Protein AF-A0A1S3DJE4-F1 (afdb_monomer)

Foldseek 3Di:
DKDWDADPNHTPDIDDDPDDPPDDDDDPPDDDAQDDADQPAPCVVVVNPDGFGDWDDDQWDDDDPDPIDRQCVVDDAPPSDDDDPDPDDRPIPHSDHHD

Solvent-accessible surface area (backbone atoms only — not comparable to full-atom values): 6880 Å² total; per-residue (Å²): 81,77,51,75,42,70,55,97,92,37,82,77,46,75,46,81,43,96,54,76,90,76,75,75,84,90,70,89,85,76,83,73,79,52,50,56,66,80,55,47,50,44,24,71,77,49,75,58,78,39,79,62,51,49,69,66,84,85,66,69,51,68,58,89,93,47,76,66,47,62,72,65,82,87,50,95,72,76,84,85,64,88,78,76,93,54,89,93,60,87,80,64,44,63,65,63,67,46,128

pLDDT: mean 76.41, std 18.54, range [30.78, 97.5]

Secondary structure (DSSP, 8-state):
-EEEEEETTEEEEEEE--S-TT------S---SSS-STT--HHHHTTTS--S---S----B--TTSPPB--GGGSS-S--------TT-------PPP-

InterPro domains:
  IPR001791 Laminin G domain [PF00054] (3-68)
  IPR001791 Laminin G domain [PS50025] (1-83)
  IPR013320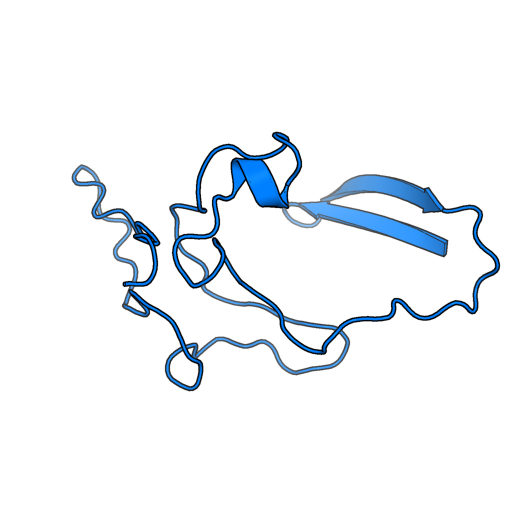 Concanavalin A-like lectin/glucanase domain superfamily [SSF49899] (2-85)

Sequence (99 aa):
MNITVVLDKHLVYTYQHDVESNTALTTNGKFYLGGFPDKVSVANRTRGIFKSSFSGCLSEIAWNDSPALTDFKKHKGENVKSCALSHFDVLTLALSPMK

Radius of gyration: 16.44 Å; Cα contacts (8 Å, |Δi|>4): 93; chains: 1; bounding box: 31×34×40 Å

Organism: Diaphorina citri (NCBI:txid121845)

Mean predicted aligned error: 9.8 Å

Structure (mmCIF, N/CA/C/O backbone):
data_AF-A0A1S3DJE4-F1
#
_entry.id   AF-A0A1S3DJE4-F1
#
loop_
_atom_site.group_PDB
_atom_site.id
_atom_site.type_symbol
_atom_site.label_atom_id
_atom_site.label_alt_id
_atom_site.label_comp_id
_atom_site.label_asym_id
_atom_site.label_entity_id
_atom_site.label_seq_id
_atom_site.pdbx_PDB_ins_code
_atom_site.Cartn_x
_atom_site.Cartn_y
_atom_site.Cartn_z
_atom_site.occupancy
_atom_site.B_iso_or_equiv
_atom_site.auth_seq_id
_atom_site.auth_comp_id
_atom_site.auth_asym_id
_atom_site.auth_atom_id
_atom_site.pdbx_PDB_model_num
ATOM 1 N N . MET A 1 1 ? 10.705 3.556 -20.208 1.00 75.44 1 MET A N 1
ATOM 2 C CA . MET A 1 1 ? 10.904 2.992 -18.843 1.00 75.44 1 MET A CA 1
ATOM 3 C C . MET A 1 1 ? 10.030 1.754 -18.690 1.00 75.44 1 MET A C 1
ATOM 5 O O . MET A 1 1 ? 8.912 1.780 -19.189 1.00 75.44 1 MET A O 1
ATOM 9 N N . ASN A 1 2 ? 10.498 0.702 -18.009 1.00 86.25 2 ASN A N 1
ATOM 10 C CA . ASN A 1 2 ? 9.673 -0.484 -17.745 1.00 86.25 2 ASN A CA 1
ATOM 11 C C . ASN A 1 2 ? 9.094 -0.429 -16.329 1.00 86.25 2 ASN A C 1
ATOM 13 O O . ASN A 1 2 ? 9.833 -0.193 -15.376 1.00 86.25 2 ASN A O 1
ATOM 17 N N . ILE A 1 3 ? 7.790 -0.671 -16.199 1.00 89.00 3 ILE A N 1
ATOM 18 C CA . ILE A 1 3 ? 7.107 -0.862 -14.915 1.00 89.00 3 ILE A CA 1
ATOM 19 C C . ILE A 1 3 ? 6.826 -2.355 -14.779 1.00 89.00 3 ILE A C 1
ATOM 21 O O . ILE A 1 3 ? 6.124 -2.929 -15.611 1.00 89.00 3 ILE A O 1
ATOM 25 N N . THR A 1 4 ? 7.378 -2.990 -13.749 1.00 94.19 4 THR A N 1
ATOM 26 C CA . THR A 1 4 ? 7.199 -4.421 -13.487 1.00 94.19 4 THR A CA 1
ATOM 27 C C . THR A 1 4 ? 6.353 -4.637 -12.240 1.00 94.19 4 THR A C 1
ATOM 29 O O . THR A 1 4 ? 6.461 -3.904 -11.257 1.00 94.19 4 THR A O 1
ATOM 32 N N . VAL A 1 5 ? 5.499 -5.656 -12.280 1.00 95.38 5 VAL A N 1
ATOM 33 C CA . VAL A 1 5 ? 4.722 -6.119 -11.129 1.00 95.38 5 VAL A CA 1
ATOM 34 C C . VAL A 1 5 ? 5.208 -7.517 -10.778 1.00 95.38 5 VAL A C 1
ATOM 36 O O . VAL A 1 5 ? 5.235 -8.410 -11.630 1.00 95.38 5 VAL A O 1
ATOM 39 N N . VAL A 1 6 ? 5.602 -7.690 -9.519 1.00 95.88 6 VAL A N 1
ATOM 40 C CA . VAL A 1 6 ? 6.089 -8.953 -8.965 1.00 95.88 6 VAL A CA 1
ATOM 41 C C . VAL A 1 6 ? 5.171 -9.360 -7.822 1.00 95.88 6 VAL A C 1
ATOM 43 O O . VAL A 1 6 ? 4.951 -8.577 -6.900 1.00 95.88 6 VAL A O 1
ATOM 46 N N . LEU A 1 7 ? 4.650 -10.583 -7.882 1.00 96.50 7 LEU A N 1
ATOM 47 C CA . LEU A 1 7 ? 3.829 -11.189 -6.837 1.00 96.50 7 LEU A CA 1
ATOM 48 C C . LEU A 1 7 ? 4.500 -12.486 -6.397 1.00 96.50 7 LEU A C 1
ATOM 50 O O . LEU A 1 7 ? 4.885 -13.290 -7.241 1.00 96.50 7 LEU A O 1
ATOM 54 N N . ASP A 1 8 ? 4.689 -12.677 -5.092 1.00 95.81 8 ASP A N 1
ATOM 55 C CA . ASP A 1 8 ? 5.300 -13.888 -4.527 1.00 95.81 8 ASP A CA 1
ATOM 56 C C . ASP A 1 8 ? 6.621 -14.287 -5.202 1.00 95.81 8 ASP A C 1
ATOM 58 O O . ASP A 1 8 ? 6.877 -15.459 -5.466 1.00 95.81 8 ASP A O 1
ATOM 62 N N . LYS A 1 9 ? 7.468 -13.292 -5.497 1.00 96.44 9 LYS A N 1
ATOM 63 C CA . LYS A 1 9 ? 8.762 -13.441 -6.197 1.00 96.44 9 LYS A CA 1
ATOM 64 C C . LYS A 1 9 ? 8.660 -13.869 -7.670 1.00 96.44 9 LYS A C 1
ATOM 66 O O . LYS A 1 9 ? 9.682 -14.171 -8.279 1.00 96.44 9 LYS A O 1
ATOM 71 N N . HIS A 1 10 ? 7.470 -13.832 -8.261 1.00 97.50 10 HIS A N 1
ATOM 72 C CA . HIS A 1 10 ? 7.238 -14.116 -9.674 1.00 97.50 10 HIS A CA 1
ATOM 73 C C . HIS A 1 10 ? 6.860 -12.841 -10.429 1.00 97.50 10 HIS A C 1
ATOM 75 O O . HIS A 1 10 ? 6.010 -12.069 -9.986 1.00 97.50 10 HIS A O 1
ATOM 81 N N . LEU A 1 11 ? 7.482 -12.617 -11.589 1.00 96.44 11 LEU A N 1
ATOM 82 C CA . LEU A 1 11 ? 7.098 -11.530 -12.485 1.00 96.44 11 LEU A CA 1
ATOM 83 C C . LEU A 1 11 ? 5.744 -11.869 -13.115 1.00 96.44 11 LEU A C 1
ATOM 85 O O . LEU A 1 11 ? 5.637 -12.836 -13.865 1.00 96.44 11 LEU A O 1
ATOM 89 N N . VAL A 1 12 ? 4.720 -11.075 -12.800 1.00 97.44 12 VAL A N 1
ATOM 90 C CA . VAL A 1 12 ? 3.349 -11.291 -13.295 1.00 97.44 12 VAL A CA 1
ATOM 91 C C . VAL A 1 12 ? 2.995 -10.365 -14.449 1.00 97.44 12 VAL A C 1
ATOM 93 O O . VAL A 1 12 ? 2.152 -10.704 -15.276 1.00 97.44 12 VAL A O 1
ATOM 96 N N . TYR A 1 13 ? 3.630 -9.195 -14.522 1.00 96.19 13 TYR A N 1
ATOM 97 C CA . TYR A 1 13 ? 3.344 -8.217 -15.562 1.00 96.19 13 TYR A CA 1
ATOM 98 C C . TYR A 1 13 ? 4.525 -7.276 -15.789 1.00 96.19 13 TYR A C 1
ATOM 100 O O . TYR A 1 13 ? 5.189 -6.858 -14.838 1.00 96.19 13 TYR A O 1
ATOM 108 N N . THR A 1 14 ? 4.738 -6.902 -17.048 1.00 95.06 14 THR A N 1
ATOM 109 C CA . THR A 1 14 ? 5.679 -5.854 -17.447 1.00 95.06 14 THR A CA 1
ATOM 110 C C . THR A 1 14 ? 4.974 -4.920 -18.409 1.00 95.06 14 THR A C 1
ATOM 112 O O . THR A 1 14 ? 4.474 -5.350 -19.445 1.00 95.06 14 THR A O 1
ATOM 115 N N . TYR A 1 15 ? 4.973 -3.635 -18.081 1.00 90.19 15 TYR A N 1
ATOM 116 C CA . TYR A 1 15 ? 4.508 -2.575 -18.956 1.00 90.19 15 TYR A CA 1
ATOM 117 C C . TYR A 1 15 ? 5.690 -1.769 -19.471 1.00 90.19 15 TYR A C 1
ATOM 119 O O . TYR A 1 15 ? 6.522 -1.299 -18.690 1.00 90.19 15 TYR A O 1
ATOM 127 N N . GLN A 1 16 ? 5.743 -1.588 -20.785 1.00 87.12 16 GLN A N 1
ATOM 128 C CA . GLN A 1 16 ? 6.702 -0.705 -21.429 1.00 87.12 16 GLN A CA 1
ATOM 129 C C . GLN A 1 16 ? 6.057 0.664 -21.609 1.00 87.12 16 GLN A C 1
ATOM 131 O O . GLN A 1 16 ? 5.027 0.801 -22.265 1.00 87.12 16 GLN A O 1
ATOM 136 N N . HIS A 1 17 ? 6.641 1.675 -20.973 1.00 77.50 17 HIS A N 1
ATOM 137 C CA . HIS A 1 17 ? 6.206 3.051 -21.125 1.00 77.50 17 HIS A CA 1
ATOM 138 C C . HIS A 1 17 ? 7.166 3.800 -22.053 1.00 77.50 17 HIS A C 1
ATOM 140 O O . HIS A 1 17 ? 8.312 4.062 -21.668 1.00 77.50 17 HIS A O 1
ATOM 146 N N . ASP A 1 18 ? 6.669 4.161 -23.240 1.00 72.88 18 ASP A N 1
ATOM 147 C CA . ASP A 1 18 ? 7.384 4.872 -24.316 1.00 72.88 18 ASP A CA 1
ATOM 148 C C . ASP A 1 18 ? 7.492 6.391 -24.081 1.00 72.88 18 ASP A C 1
ATOM 150 O O . ASP A 1 18 ? 7.353 7.197 -24.997 1.00 72.88 18 ASP A O 1
ATOM 154 N N . VAL A 1 19 ? 7.709 6.811 -22.835 1.00 67.75 19 VAL A N 1
ATOM 155 C CA . VAL A 1 19 ? 8.000 8.214 -22.505 1.00 67.75 19 VAL A CA 1
ATOM 156 C C . VAL A 1 19 ? 9.511 8.415 -22.410 1.00 67.75 19 VAL A C 1
ATOM 158 O O . VAL A 1 19 ? 10.220 7.566 -21.855 1.00 67.75 19 VAL A O 1
ATOM 161 N N . GLU A 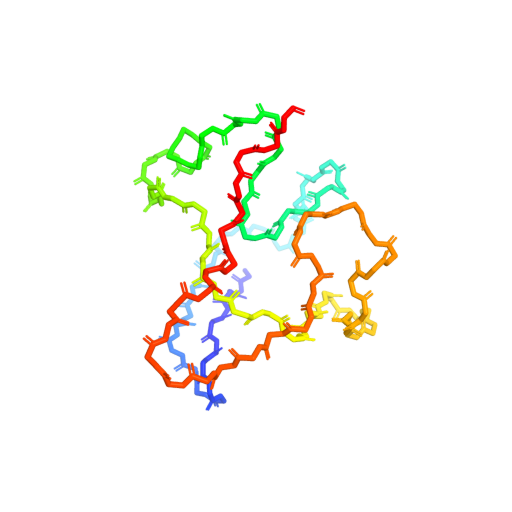1 20 ? 9.989 9.542 -22.954 1.00 65.19 20 GLU A N 1
ATOM 162 C CA . GLU A 1 20 ? 11.368 10.025 -22.820 1.00 65.19 20 GLU A CA 1
ATOM 163 C C . GLU A 1 20 ? 11.819 9.912 -21.359 1.00 65.19 20 GLU A C 1
ATOM 165 O O . GLU A 1 20 ? 11.159 10.401 -20.443 1.00 65.19 20 GLU A O 1
ATOM 170 N N . SER A 1 21 ? 12.934 9.219 -21.126 1.00 62.59 21 SER A N 1
ATOM 171 C CA . SER A 1 21 ? 13.249 8.570 -19.847 1.00 62.59 21 SER A CA 1
ATOM 172 C C . SER A 1 21 ? 13.531 9.493 -18.649 1.00 62.59 21 SER A C 1
ATOM 174 O O . SER A 1 21 ? 13.994 8.994 -17.628 1.00 62.59 21 SER A O 1
ATOM 176 N N . ASN A 1 22 ? 13.275 10.802 -18.741 1.00 61.59 22 ASN A N 1
ATOM 177 C CA . ASN A 1 22 ? 13.698 11.805 -17.758 1.00 61.59 22 ASN A CA 1
ATOM 178 C C . ASN A 1 22 ? 12.565 12.672 -17.180 1.00 61.59 22 ASN A C 1
ATOM 180 O O . ASN A 1 22 ? 12.842 13.596 -16.413 1.00 61.59 22 ASN A O 1
ATOM 184 N N . THR A 1 23 ? 11.293 12.416 -17.498 1.00 73.06 23 THR A N 1
ATOM 185 C CA . THR A 1 23 ? 10.194 13.156 -16.856 1.00 73.06 23 THR A CA 1
ATOM 186 C C . THR A 1 23 ? 9.868 12.556 -15.489 1.00 73.06 23 THR A C 1
ATOM 188 O O . THR A 1 23 ? 9.269 11.487 -15.384 1.00 73.06 23 THR A O 1
ATOM 191 N N . ALA A 1 24 ? 10.253 13.258 -14.421 1.00 76.75 24 AL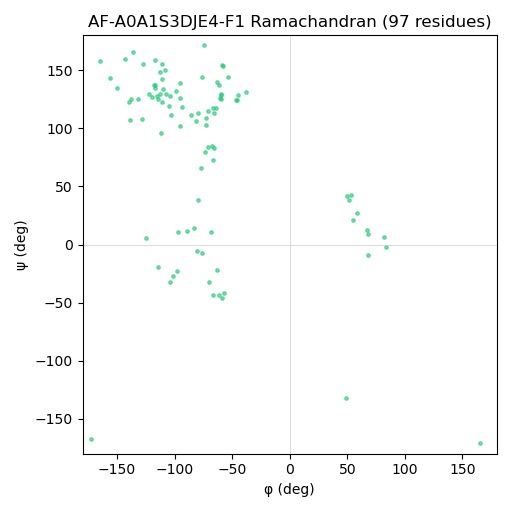A A N 1
ATOM 192 C CA . ALA A 1 24 ? 9.844 12.904 -13.068 1.00 76.75 24 ALA A CA 1
ATOM 193 C C . ALA A 1 24 ? 8.318 13.014 -12.913 1.00 76.75 24 ALA A C 1
ATOM 195 O O . ALA A 1 24 ? 7.696 13.967 -13.386 1.00 76.75 24 ALA A O 1
ATOM 196 N N . LEU A 1 25 ? 7.719 12.060 -12.196 1.00 78.88 25 LEU A N 1
ATOM 197 C CA . LEU A 1 25 ? 6.318 12.149 -11.795 1.00 78.88 25 LEU A CA 1
ATOM 198 C C . LEU A 1 25 ? 6.152 13.312 -10.811 1.00 78.88 25 LEU A C 1
ATOM 200 O O . LEU A 1 25 ? 6.643 13.266 -9.681 1.00 78.88 25 LEU A O 1
ATOM 204 N N . THR A 1 26 ? 5.435 14.352 -11.225 1.00 81.06 26 THR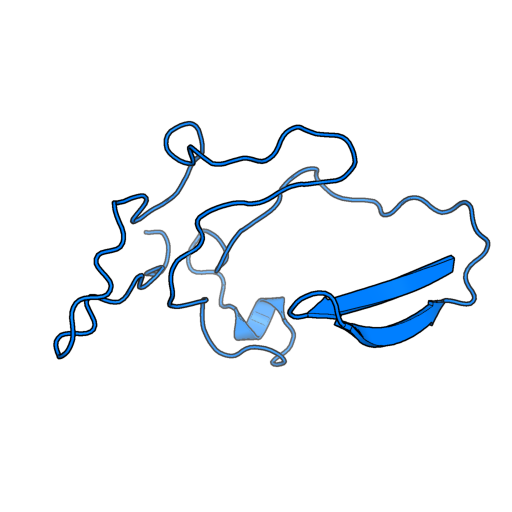 A N 1
ATOM 205 C CA . THR A 1 26 ? 5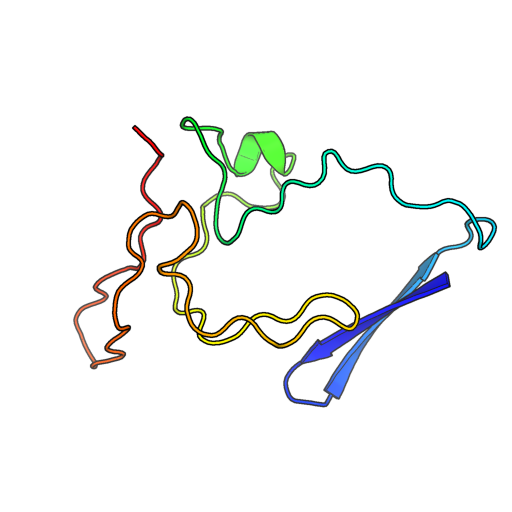.065 15.461 -10.348 1.00 81.06 26 THR A CA 1
ATOM 206 C C . THR A 1 26 ? 3.992 14.999 -9.371 1.00 81.06 26 THR A C 1
ATOM 208 O O . THR A 1 26 ? 2.837 14.774 -9.730 1.00 81.06 26 THR A O 1
ATOM 211 N N . THR A 1 27 ? 4.381 14.859 -8.105 1.00 83.62 27 THR A N 1
ATOM 212 C CA . THR A 1 27 ? 3.469 14.541 -7.003 1.00 83.62 27 THR A CA 1
ATOM 213 C C . THR A 1 27 ? 3.452 15.686 -5.998 1.00 83.62 27 THR A C 1
ATOM 215 O O . THR A 1 27 ? 4.388 16.477 -5.910 1.00 83.62 27 THR A O 1
ATOM 218 N N . ASN A 1 28 ? 2.394 15.770 -5.197 1.00 83.38 28 ASN A N 1
ATOM 219 C CA . ASN A 1 28 ? 2.321 16.696 -4.064 1.00 83.38 28 ASN A CA 1
ATOM 220 C C . ASN A 1 28 ? 3.014 16.142 -2.801 1.00 83.38 28 ASN A C 1
ATOM 222 O O . ASN A 1 28 ? 2.760 16.638 -1.703 1.00 83.38 28 ASN A O 1
ATOM 226 N N . GLY A 1 29 ? 3.817 15.078 -2.941 1.00 82.06 29 GLY A N 1
ATOM 227 C CA . GLY A 1 29 ? 4.516 14.413 -1.842 1.00 82.06 29 GLY A CA 1
ATOM 228 C C . GLY A 1 29 ? 3.613 13.672 -0.850 1.00 82.06 29 GLY A C 1
ATOM 229 O O . GLY A 1 29 ? 4.095 13.256 0.201 1.00 82.06 29 GLY A O 1
ATOM 230 N N . LYS A 1 30 ? 2.312 13.512 -1.135 1.00 82.44 30 LYS A N 1
ATOM 231 C CA . LYS A 1 30 ? 1.375 12.783 -0.268 1.00 82.44 30 LYS A CA 1
ATOM 232 C C . LYS A 1 30 ? 1.063 11.413 -0.854 1.00 82.44 30 LYS A C 1
ATOM 234 O O . LYS A 1 30 ? 0.604 11.310 -1.988 1.00 82.44 30 LYS A O 1
ATOM 239 N N . PHE A 1 31 ? 1.234 10.383 -0.034 1.00 82.50 31 PHE A N 1
ATOM 240 C CA . PHE A 1 31 ? 0.884 9.007 -0.363 1.00 82.50 31 PHE A CA 1
ATOM 241 C C . PHE A 1 31 ? -0.194 8.518 0.594 1.00 82.50 31 PHE A C 1
ATOM 243 O O . PHE A 1 31 ? -0.112 8.747 1.801 1.00 82.50 31 PHE A O 1
ATOM 250 N N . TYR A 1 32 ? -1.212 7.864 0.043 1.00 85.44 32 TYR A N 1
ATOM 251 C CA . TYR A 1 32 ? -2.319 7.311 0.808 1.00 85.44 32 TYR A CA 1
ATOM 252 C C . TYR A 1 32 ? -2.340 5.799 0.651 1.00 85.44 32 TYR A C 1
ATOM 254 O O . TYR A 1 32 ? -2.156 5.279 -0.449 1.00 85.44 32 TYR A O 1
ATOM 262 N N . LEU A 1 33 ? -2.568 5.106 1.759 1.00 86.00 33 LEU A N 1
ATOM 263 C CA . LEU A 1 33 ? -2.576 3.655 1.816 1.00 86.00 33 LEU A CA 1
ATOM 264 C C . LEU A 1 33 ? -3.975 3.180 2.165 1.00 86.00 33 LEU A C 1
ATOM 266 O O . LEU A 1 33 ? -4.591 3.652 3.117 1.00 86.00 33 LEU A O 1
ATOM 270 N N . GLY A 1 34 ? -4.480 2.272 1.338 1.00 84.50 34 GLY A N 1
ATOM 271 C CA . GLY A 1 34 ? -5.781 1.639 1.487 1.00 84.50 34 GLY A CA 1
ATOM 272 C C . GLY A 1 34 ? -7.015 2.532 1.303 1.00 84.50 34 GLY A C 1
ATOM 273 O O . GLY A 1 34 ? -8.114 2.001 1.208 1.00 84.50 34 GLY A O 1
ATOM 274 N N . GLY A 1 35 ? -6.892 3.853 1.197 1.00 86.19 35 GLY A N 1
ATOM 275 C CA . GLY A 1 35 ? -8.038 4.746 1.003 1.00 86.19 35 GLY A CA 1
ATOM 276 C C . GLY A 1 35 ? -7.632 6.191 0.729 1.00 86.19 35 GLY A C 1
ATOM 277 O O . GLY A 1 35 ? -6.465 6.469 0.469 1.00 86.19 35 GLY A O 1
ATOM 278 N N . PHE A 1 36 ? -8.595 7.113 0.794 1.00 85.94 36 PHE A N 1
ATOM 279 C CA . PHE A 1 36 ? -8.379 8.557 0.643 1.00 85.94 36 PHE A CA 1
ATOM 280 C C . PHE A 1 36 ? -8.981 9.330 1.827 1.00 85.94 36 PHE A C 1
ATOM 282 O O . PHE A 1 36 ? -9.926 8.841 2.451 1.00 85.94 36 PHE A O 1
ATOM 289 N N . PRO A 1 37 ? -8.468 10.536 2.128 1.00 82.31 37 PRO A N 1
ATOM 290 C CA . PRO A 1 37 ? -8.977 11.361 3.214 1.00 82.31 37 PRO A CA 1
ATOM 291 C C . PRO A 1 37 ? -10.315 12.038 2.910 1.00 82.31 37 PRO A C 1
ATOM 293 O O . PRO A 1 37 ? -10.795 11.998 1.781 1.00 82.31 37 PRO A O 1
ATOM 296 N N . ASP A 1 38 ? -10.903 12.671 3.929 1.00 76.12 38 ASP A N 1
ATOM 297 C CA . ASP A 1 38 ? -12.029 13.614 3.839 1.00 76.12 38 ASP A CA 1
ATOM 298 C C . ASP A 1 38 ? -13.253 13.082 3.071 1.00 76.12 38 ASP A C 1
ATOM 300 O O . ASP A 1 38 ? -13.855 13.776 2.250 1.00 76.12 38 ASP A O 1
ATOM 304 N N . LYS A 1 39 ? -13.611 11.811 3.312 1.00 71.25 39 LYS A N 1
ATOM 305 C CA . LYS A 1 39 ? -14.722 11.091 2.648 1.00 71.25 39 LYS A CA 1
ATOM 306 C C . LYS A 1 39 ? -14.643 11.094 1.121 1.00 71.25 39 LYS A C 1
ATOM 308 O O . LYS A 1 39 ? -15.649 10.878 0.438 1.00 71.25 39 LYS A O 1
ATOM 313 N N . VAL A 1 40 ? -13.456 11.320 0.568 1.00 82.12 40 VAL A N 1
ATOM 314 C CA . VAL A 1 40 ? -13.243 11.266 -0.869 1.00 82.12 40 VAL A CA 1
ATOM 315 C C . VAL A 1 40 ? -13.504 9.839 -1.338 1.00 82.12 40 VAL A C 1
ATOM 317 O O . VAL A 1 40 ? -12.828 8.891 -0.944 1.00 82.12 40 VAL A O 1
ATOM 320 N N . SER A 1 41 ? -14.508 9.692 -2.200 1.00 87.94 41 SER A N 1
ATOM 321 C CA . SER A 1 41 ? -14.883 8.399 -2.766 1.00 87.94 41 SER A CA 1
ATOM 322 C C . SER A 1 41 ? -13.718 7.792 -3.551 1.00 87.94 41 SER A C 1
ATOM 324 O O . SER A 1 41 ? -13.190 8.413 -4.482 1.00 87.94 41 SER A O 1
ATOM 326 N N . VAL A 1 42 ? -13.359 6.549 -3.208 1.00 90.62 42 VAL A N 1
ATOM 327 C CA . VAL A 1 42 ? -12.369 5.750 -3.948 1.00 90.62 42 VAL A CA 1
ATOM 328 C C . VAL A 1 42 ? -12.794 5.600 -5.405 1.00 90.62 42 VAL A C 1
ATOM 330 O O . VAL A 1 42 ? -11.972 5.802 -6.298 1.00 90.62 42 VAL A O 1
ATOM 333 N N . ALA A 1 43 ? -14.083 5.364 -5.657 1.00 92.31 43 ALA A N 1
ATOM 334 C CA . ALA A 1 43 ? -14.625 5.302 -7.010 1.00 92.31 43 ALA A CA 1
ATOM 335 C C . ALA A 1 43 ? -14.398 6.609 -7.772 1.00 92.31 43 ALA A C 1
ATOM 337 O O . ALA A 1 43 ? -13.901 6.582 -8.895 1.00 92.31 43 ALA A O 1
ATOM 338 N N . ASN A 1 44 ? -14.664 7.762 -7.157 1.00 92.06 44 ASN A N 1
ATOM 339 C CA . ASN A 1 44 ? -14.477 9.044 -7.837 1.00 92.06 44 ASN A CA 1
ATOM 340 C C . ASN A 1 44 ? -12.995 9.316 -8.127 1.00 92.06 44 ASN A C 1
ATOM 342 O O . ASN A 1 44 ? -12.649 9.729 -9.235 1.00 92.06 44 ASN A O 1
ATOM 346 N N . ARG A 1 45 ? -12.099 9.056 -7.166 1.00 89.62 45 ARG A N 1
ATOM 347 C CA . ARG A 1 45 ? -10.659 9.304 -7.351 1.00 89.62 45 ARG A CA 1
ATOM 348 C C . ARG A 1 45 ? -9.986 8.362 -8.331 1.00 89.62 45 ARG A C 1
ATOM 350 O O . ARG A 1 45 ? -9.064 8.781 -9.023 1.00 89.62 45 ARG A O 1
ATOM 357 N N . THR A 1 46 ? -10.463 7.129 -8.406 1.00 91.62 46 THR A N 1
ATOM 358 C CA . THR A 1 46 ? -9.913 6.100 -9.294 1.00 91.62 46 THR A CA 1
ATOM 359 C C . THR A 1 46 ? -10.695 5.988 -10.602 1.00 91.62 46 THR A C 1
ATOM 361 O O . THR A 1 46 ? -10.481 5.048 -11.358 1.00 91.62 46 THR A O 1
ATOM 364 N N . ARG A 1 47 ? -11.602 6.938 -10.886 1.00 94.56 47 ARG A N 1
ATOM 365 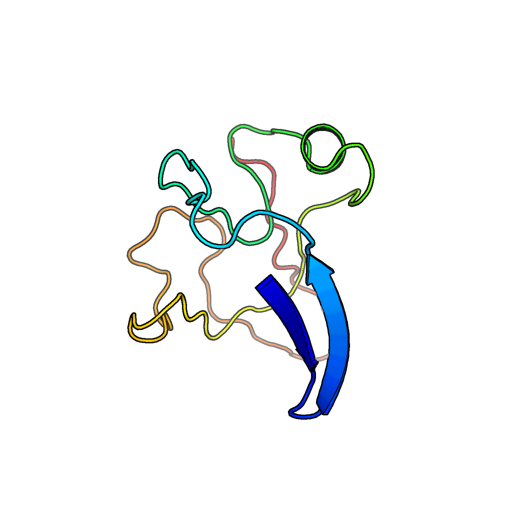C CA . ARG A 1 47 ? -12.465 6.947 -12.084 1.00 94.56 47 ARG A CA 1
ATOM 366 C C . ARG A 1 47 ? -13.215 5.621 -12.284 1.00 94.56 47 ARG A C 1
ATOM 368 O O . ARG A 1 47 ? -13.363 5.139 -13.400 1.00 94.56 47 ARG A O 1
ATOM 375 N N . GLY A 1 48 ? -13.665 5.027 -11.185 1.00 93.88 48 GLY A N 1
ATOM 376 C CA . GLY A 1 48 ? -14.450 3.797 -11.157 1.00 93.88 48 GLY A CA 1
ATOM 377 C C . GLY A 1 48 ? -13.643 2.499 -11.221 1.00 93.88 48 GLY A C 1
ATOM 378 O O . GLY A 1 48 ? -14.259 1.439 -11.126 1.00 93.88 48 GLY A O 1
ATOM 379 N N . ILE A 1 49 ? -12.308 2.552 -11.333 1.00 95.12 49 ILE A N 1
ATOM 380 C CA . ILE A 1 49 ? -11.455 1.349 -11.357 1.00 95.12 49 ILE A CA 1
ATOM 381 C C . ILE A 1 49 ? -11.601 0.565 -10.048 1.00 95.12 49 ILE A C 1
ATOM 383 O O . ILE A 1 49 ? -11.767 -0.652 -10.064 1.00 95.12 49 ILE A O 1
ATOM 387 N N . PHE A 1 50 ? -11.600 1.269 -8.914 1.00 92.19 50 PHE A N 1
ATOM 388 C CA . PHE A 1 50 ? -11.808 0.680 -7.594 1.00 92.19 50 PHE A CA 1
ATOM 389 C C . PHE A 1 50 ? -13.060 1.264 -6.950 1.00 92.19 50 PHE A C 1
ATOM 391 O O . PHE A 1 50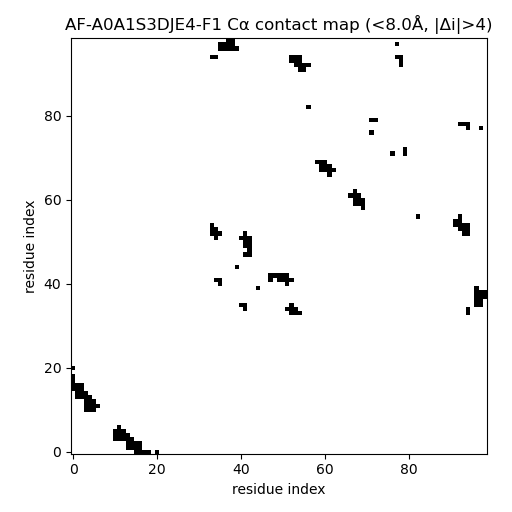 ? -13.295 2.467 -7.009 1.00 92.19 50 PHE A O 1
ATOM 398 N N . LYS A 1 51 ? -13.875 0.418 -6.313 1.00 90.31 51 LYS A N 1
ATOM 399 C CA . LYS A 1 51 ? -15.167 0.838 -5.743 1.00 90.31 51 LYS A CA 1
ATOM 400 C C . LYS A 1 51 ? -15.120 1.134 -4.246 1.00 90.31 51 LYS A C 1
ATOM 402 O O . LYS A 1 51 ? -15.964 1.875 -3.753 1.00 90.31 51 LYS A O 1
ATOM 407 N N . SER A 1 52 ? -14.149 0.580 -3.530 1.00 88.25 52 SER A N 1
ATOM 408 C CA . SER A 1 52 ? -14.062 0.655 -2.073 1.00 88.25 52 SER A CA 1
ATOM 409 C C . SER A 1 52 ? -12.619 0.783 -1.607 1.00 88.25 52 SER A C 1
ATOM 411 O O . SER A 1 52 ? -11.690 0.422 -2.330 1.00 88.25 52 SER A O 1
ATOM 413 N N . SER A 1 53 ? -12.449 1.272 -0.380 1.00 86.25 53 SER A N 1
ATOM 414 C CA . SER A 1 53 ? -11.173 1.226 0.332 1.00 86.25 53 SER A CA 1
ATOM 415 C C . SER A 1 53 ? -10.692 -0.219 0.495 1.00 86.25 53 SER A C 1
ATOM 417 O O . SER A 1 53 ? -11.490 -1.162 0.511 1.00 86.25 53 SER A O 1
ATOM 419 N N . PHE A 1 54 ? -9.381 -0.385 0.622 1.00 86.44 54 PHE A N 1
ATOM 420 C CA . PHE A 1 54 ? -8.754 -1.655 0.951 1.00 86.44 54 PHE A CA 1
ATOM 421 C C . PHE A 1 54 ? -9.219 -2.137 2.327 1.00 86.44 54 PHE A C 1
ATOM 423 O O . PHE A 1 54 ? -9.273 -1.361 3.281 1.00 86.44 54 PHE A O 1
ATOM 430 N N . SER A 1 55 ? -9.510 -3.434 2.409 1.00 83.12 55 SER A N 1
ATOM 431 C CA . SER A 1 55 ? -9.824 -4.139 3.644 1.00 83.12 55 SER A CA 1
ATOM 432 C C . SER A 1 55 ? -8.931 -5.364 3.746 1.00 83.12 55 SER A C 1
ATOM 434 O O . SER A 1 55 ? -9.114 -6.340 3.021 1.00 83.12 55 SER A O 1
ATOM 436 N N . GLY A 1 56 ? -7.971 -5.306 4.654 1.00 79.50 56 GLY A N 1
ATOM 437 C CA . GLY A 1 56 ? -6.972 -6.343 4.852 1.00 79.50 56 GLY A CA 1
ATOM 438 C C . GLY A 1 56 ? -5.833 -5.804 5.699 1.00 79.50 56 GLY A C 1
ATOM 439 O O . GLY A 1 56 ? -5.922 -4.699 6.233 1.00 79.50 56 GLY A O 1
ATOM 440 N N . CYS A 1 57 ? -4.756 -6.569 5.813 1.00 81.88 57 CYS A N 1
ATOM 441 C CA . CYS A 1 57 ? -3.648 -6.226 6.692 1.00 81.88 57 CYS A CA 1
ATOM 442 C C . CYS A 1 57 ? -2.395 -5.902 5.888 1.00 81.88 57 CYS A C 1
ATOM 444 O O . CYS A 1 57 ? -1.994 -6.667 5.015 1.00 81.88 57 CYS A O 1
ATOM 446 N N . LEU A 1 58 ? -1.794 -4.755 6.198 1.00 83.31 58 LEU A N 1
ATOM 447 C CA . LEU A 1 58 ? -0.513 -4.316 5.656 1.00 83.31 58 LEU A CA 1
ATOM 448 C C . LEU A 1 58 ? 0.507 -4.360 6.791 1.00 83.31 58 LEU A C 1
ATOM 450 O O . LEU A 1 58 ? 0.291 -3.747 7.835 1.00 83.31 58 LEU A O 1
ATOM 454 N N . SER A 1 59 ? 1.588 -5.110 6.598 1.00 83.19 59 SER A N 1
ATOM 455 C CA . SER A 1 59 ? 2.647 -5.278 7.600 1.00 83.19 59 SER A CA 1
ATOM 456 C C . SER A 1 59 ? 3.899 -4.472 7.277 1.00 83.19 59 SER A C 1
ATOM 458 O O . SER A 1 59 ? 4.592 -4.031 8.188 1.00 83.19 59 SER A O 1
ATOM 460 N N . GLU A 1 60 ? 4.194 -4.286 5.992 1.00 87.19 60 GLU A N 1
ATOM 461 C CA . GLU A 1 60 ? 5.443 -3.693 5.535 1.00 87.19 60 GLU A CA 1
ATOM 462 C C . GLU A 1 60 ? 5.234 -2.957 4.214 1.00 87.19 60 GLU A C 1
ATOM 464 O O . GLU A 1 60 ? 4.579 -3.472 3.304 1.00 87.19 60 GLU A O 1
ATOM 469 N N . ILE A 1 61 ? 5.779 -1.744 4.116 1.00 86.94 61 ILE A N 1
ATOM 470 C CA . ILE A 1 61 ? 5.758 -0.942 2.891 1.00 86.94 61 ILE A CA 1
ATOM 471 C C . ILE A 1 61 ? 7.117 -0.284 2.707 1.00 86.94 61 ILE A C 1
ATOM 473 O O . ILE A 1 61 ? 7.570 0.457 3.573 1.00 86.94 61 ILE A O 1
ATOM 477 N N . ALA A 1 62 ? 7.741 -0.502 1.556 1.00 88.94 62 ALA A N 1
ATOM 478 C CA . ALA A 1 62 ? 8.978 0.163 1.165 1.00 88.94 62 ALA A CA 1
ATOM 479 C C . ALA A 1 62 ? 8.725 1.092 -0.028 1.00 88.94 62 ALA A C 1
ATOM 481 O O . ALA A 1 62 ? 7.854 0.830 -0.861 1.00 88.94 62 ALA A O 1
ATOM 482 N N . TRP A 1 63 ? 9.482 2.186 -0.104 1.00 85.56 63 TRP A N 1
ATOM 483 C CA . TRP A 1 63 ? 9.396 3.139 -1.207 1.00 85.56 63 TRP A CA 1
ATOM 484 C C . TRP A 1 63 ? 10.791 3.606 -1.616 1.00 85.56 63 TRP A C 1
ATOM 486 O O . TRP A 1 63 ? 11.520 4.175 -0.800 1.00 85.56 63 TRP A O 1
ATOM 496 N N . ASN A 1 64 ? 11.138 3.409 -2.891 1.00 84.31 64 ASN A N 1
ATOM 497 C CA . ASN A 1 64 ? 12.482 3.651 -3.424 1.00 84.31 64 ASN A CA 1
ATOM 498 C C . ASN A 1 64 ? 13.554 2.997 -2.527 1.00 84.31 64 ASN A C 1
ATOM 500 O O . ASN A 1 64 ? 13.392 1.854 -2.108 1.00 84.31 64 ASN A O 1
ATOM 504 N N . ASP A 1 65 ? 14.602 3.749 -2.189 1.00 86.06 65 ASP A N 1
ATOM 505 C CA . ASP A 1 65 ? 15.710 3.313 -1.335 1.00 86.06 65 ASP A CA 1
ATOM 506 C C . ASP A 1 65 ? 15.462 3.588 0.161 1.00 86.06 65 ASP A C 1
ATOM 508 O O . ASP A 1 65 ? 16.383 3.521 0.978 1.00 86.06 65 ASP A O 1
ATOM 512 N N . SER A 1 66 ? 14.231 3.947 0.549 1.00 84.44 66 SER A N 1
ATOM 513 C CA . SER A 1 66 ? 13.907 4.174 1.961 1.00 84.44 66 SER A CA 1
ATOM 514 C C . SER A 1 66 ? 13.750 2.846 2.706 1.00 84.44 66 SER A C 1
ATOM 516 O O . SER A 1 66 ? 13.190 1.899 2.146 1.00 84.44 66 SER A O 1
ATOM 518 N N . PRO A 1 67 ? 14.166 2.772 3.985 1.00 88.94 67 PRO A N 1
ATOM 519 C CA . PRO A 1 67 ? 13.893 1.613 4.821 1.00 88.94 67 PRO A CA 1
ATOM 520 C C . PRO A 1 67 ? 12.402 1.286 4.848 1.00 88.94 67 PRO A C 1
ATOM 522 O O . PRO A 1 67 ? 11.558 2.187 4.854 1.00 88.94 67 PRO A O 1
ATOM 525 N N . ALA A 1 68 ? 12.089 -0.005 4.899 1.00 87.94 68 ALA A N 1
ATOM 526 C CA . ALA A 1 68 ? 10.715 -0.456 4.965 1.00 87.94 68 ALA A CA 1
ATOM 527 C C . ALA A 1 68 ? 10.010 0.090 6.218 1.00 87.94 68 ALA A C 1
ATOM 529 O O . ALA A 1 68 ? 10.501 -0.014 7.346 1.00 87.94 68 ALA A O 1
ATOM 530 N N . LEU A 1 69 ? 8.835 0.677 6.008 1.00 84.62 69 LEU A N 1
ATOM 531 C CA . LEU A 1 69 ? 7.944 1.132 7.056 1.00 84.62 69 LEU A CA 1
ATOM 532 C C . LEU A 1 69 ? 7.165 -0.063 7.606 1.00 84.62 69 LEU A C 1
ATOM 534 O O . LEU A 1 69 ? 6.319 -0.636 6.921 1.00 84.62 69 LEU A O 1
ATOM 538 N N . THR A 1 70 ? 7.448 -0.400 8.861 1.00 83.94 70 THR A N 1
ATOM 539 C CA . THR A 1 70 ? 6.782 -1.473 9.618 1.00 83.94 70 THR A CA 1
ATOM 540 C C . THR A 1 70 ? 5.983 -0.946 10.814 1.00 83.94 70 THR A C 1
ATOM 542 O O . THR A 1 70 ? 5.072 -1.613 11.298 1.00 83.94 70 THR A O 1
ATOM 545 N N . ASP A 1 71 ? 6.278 0.276 11.278 1.00 81.88 71 ASP A N 1
ATOM 546 C CA . ASP A 1 71 ? 5.538 0.960 12.343 1.00 81.88 71 ASP A CA 1
ATOM 547 C C . ASP A 1 71 ? 4.769 2.169 11.799 1.00 81.88 71 ASP A C 1
ATOM 549 O O . ASP A 1 71 ? 5.281 3.286 11.692 1.00 81.88 71 ASP A O 1
ATOM 553 N N . PHE A 1 72 ? 3.493 1.949 11.495 1.00 80.06 72 PHE A N 1
ATOM 554 C CA . PHE A 1 72 ? 2.607 2.981 10.961 1.00 80.06 72 PHE A CA 1
ATOM 555 C C . PHE A 1 72 ? 2.113 3.982 12.020 1.00 80.06 72 PHE A C 1
ATOM 557 O O . PHE A 1 72 ? 1.491 4.980 11.655 1.00 80.06 72 PHE A O 1
ATOM 564 N N . LYS A 1 73 ? 2.387 3.776 13.321 1.00 77.06 73 LYS A N 1
ATOM 565 C CA . LYS A 1 73 ? 1.866 4.635 14.409 1.00 77.06 73 LYS A CA 1
ATOM 566 C C . LYS A 1 73 ? 2.358 6.080 14.332 1.00 77.06 73 LYS A C 1
ATOM 568 O O . LYS A 1 73 ? 1.732 6.974 14.893 1.00 77.06 73 LYS A O 1
ATOM 573 N N . LYS A 1 74 ? 3.480 6.312 13.648 1.00 77.56 74 LYS A N 1
ATOM 574 C CA . LYS A 1 74 ? 4.076 7.643 13.454 1.00 77.56 74 LYS A CA 1
ATOM 575 C C . LYS A 1 74 ? 3.403 8.453 12.341 1.00 77.56 74 LYS A C 1
ATOM 577 O O . LYS A 1 74 ? 3.738 9.621 12.154 1.00 77.56 74 LYS A O 1
ATOM 582 N N . HIS A 1 75 ? 2.467 7.858 11.606 1.00 78.31 75 HIS A N 1
ATOM 583 C CA . HIS A 1 75 ? 1.776 8.490 10.490 1.00 78.31 75 HIS A CA 1
ATOM 584 C C . HIS A 1 75 ? 0.308 8.756 10.826 1.00 78.31 75 HIS A C 1
ATOM 586 O O . HIS A 1 75 ? -0.293 8.086 11.664 1.00 78.31 75 HIS A O 1
ATOM 592 N N . LYS A 1 76 ? -0.291 9.747 10.154 1.00 75.44 76 LYS A N 1
ATOM 593 C CA . LYS A 1 76 ? -1.737 9.971 10.246 1.00 75.44 76 LYS A CA 1
ATOM 594 C C . LYS A 1 76 ? -2.452 8.789 9.601 1.00 75.44 76 LYS A C 1
ATOM 596 O O . LYS A 1 76 ? -2.300 8.563 8.404 1.00 75.44 76 LYS A O 1
ATOM 601 N N . GLY A 1 77 ? -3.235 8.072 10.390 1.00 71.00 77 GLY A N 1
ATOM 602 C CA . GLY A 1 77 ? -4.001 6.930 9.926 1.00 71.00 77 GLY A CA 1
ATOM 603 C C . GLY A 1 77 ? -5.069 6.544 10.934 1.00 71.00 77 GLY A C 1
ATOM 604 O O . GLY A 1 77 ? -4.976 6.866 12.118 1.00 71.00 77 GLY A O 1
ATOM 605 N N . GLU A 1 78 ? -6.084 5.845 10.452 1.00 64.56 78 GLU A N 1
ATOM 606 C CA . GLU A 1 78 ? -7.125 5.247 11.280 1.00 64.56 78 GLU A CA 1
ATOM 607 C C . GLU A 1 78 ? -6.938 3.731 11.295 1.00 64.56 78 GLU A C 1
ATOM 609 O O . GLU A 1 78 ? -6.425 3.147 10.342 1.00 64.56 78 GLU A O 1
ATOM 614 N N . ASN A 1 79 ? -7.335 3.085 12.393 1.00 65.06 79 ASN A N 1
ATOM 615 C CA . ASN A 1 79 ? -7.252 1.628 12.553 1.00 65.06 79 ASN A CA 1
ATOM 616 C C . ASN A 1 79 ? -5.841 1.033 12.415 1.00 65.06 79 ASN A C 1
ATOM 618 O O . ASN A 1 79 ? -5.689 -0.150 12.125 1.00 65.06 79 ASN A O 1
ATOM 622 N N . VAL A 1 80 ? -4.809 1.822 12.727 1.00 68.00 80 VAL A N 1
ATOM 623 C CA . VAL A 1 80 ? -3.429 1.341 12.877 1.00 68.00 80 VAL A CA 1
ATOM 624 C C . VAL A 1 80 ? -3.327 0.501 14.155 1.00 68.00 80 VAL A C 1
ATOM 626 O O . VAL A 1 80 ? -3.015 0.999 15.238 1.00 68.00 80 VAL A O 1
ATOM 629 N N . LYS A 1 81 ? -3.682 -0.778 14.042 1.00 67.31 81 LYS A N 1
ATOM 630 C CA . LYS A 1 81 ? -3.756 -1.745 15.143 1.00 67.31 81 LYS A CA 1
ATOM 631 C C . LYS A 1 81 ? -3.141 -3.074 14.715 1.00 67.31 81 LYS A C 1
ATOM 633 O O . LYS A 1 81 ? -2.931 -3.321 13.530 1.00 67.31 81 LYS A O 1
ATOM 638 N N . SER A 1 82 ? -2.879 -3.937 15.692 1.00 65.81 82 SER A N 1
ATOM 639 C CA . SER A 1 82 ? -2.480 -5.316 15.426 1.00 65.81 82 SER A CA 1
ATOM 640 C C . SER A 1 82 ? -3.572 -6.033 14.637 1.00 65.81 82 SER A C 1
ATOM 642 O O . SER A 1 82 ? -4.739 -6.019 15.028 1.00 65.81 82 SER A O 1
ATOM 644 N N . CYS A 1 83 ? -3.183 -6.663 13.534 1.00 70.94 83 CYS A N 1
ATOM 645 C CA . CYS A 1 83 ? -4.064 -7.509 12.749 1.00 70.94 83 CYS A CA 1
ATOM 646 C C . CYS A 1 83 ? -4.053 -8.926 13.331 1.00 70.94 83 CYS A C 1
ATOM 648 O O . CYS A 1 83 ? -3.037 -9.615 13.263 1.00 70.94 83 CYS A O 1
ATOM 650 N N . ALA A 1 84 ? -5.171 -9.358 13.913 1.00 62.19 84 ALA A N 1
ATOM 651 C CA . ALA A 1 84 ? -5.385 -10.755 14.262 1.00 62.19 84 ALA A CA 1
ATOM 652 C C . ALA A 1 84 ? -6.169 -11.409 13.120 1.00 62.19 84 ALA A C 1
ATOM 654 O O . ALA A 1 84 ? -7.376 -11.220 13.001 1.00 62.19 84 ALA A O 1
ATOM 655 N N . LEU A 1 85 ? -5.482 -12.168 12.266 1.00 57.59 85 LEU A N 1
ATOM 656 C CA . LEU A 1 85 ? -6.139 -13.050 11.301 1.00 57.59 85 LEU A CA 1
ATOM 657 C C . LEU A 1 85 ? -6.624 -14.309 12.040 1.00 57.59 85 LEU A C 1
ATOM 659 O O . LEU A 1 85 ? -6.091 -15.395 11.833 1.00 57.59 85 LEU A O 1
ATOM 663 N N . SER A 1 86 ? -7.579 -14.173 12.963 1.00 47.84 86 SER A N 1
ATOM 664 C CA . SER A 1 86 ? -8.232 -15.332 13.579 1.00 47.84 86 SER A CA 1
ATOM 665 C C . SER A 1 86 ? -9.529 -15.650 12.844 1.00 47.84 86 SER A C 1
ATOM 667 O O . SER A 1 86 ? -10.387 -14.793 12.655 1.00 47.84 86 SER A O 1
ATOM 669 N N . HIS A 1 87 ? -9.623 -16.906 12.422 1.00 44.81 87 HIS A N 1
ATOM 670 C CA . HIS A 1 87 ? -10.756 -17.566 11.784 1.00 44.81 87 HIS A CA 1
ATOM 671 C C . HIS A 1 87 ? -12.118 -17.123 12.375 1.00 44.81 87 HIS A C 1
ATOM 673 O O . HIS A 1 87 ? -12.311 -17.175 13.585 1.00 44.81 87 HIS A O 1
ATOM 679 N N . PHE A 1 88 ? -13.059 -16.762 11.494 1.00 41.03 88 PHE A N 1
ATOM 680 C CA . PHE A 1 88 ? -14.506 -16.584 11.724 1.00 41.03 88 PHE A CA 1
ATOM 681 C C . PHE A 1 88 ? -15.111 -15.302 12.315 1.00 41.03 88 PHE A C 1
ATOM 683 O O . PHE A 1 88 ? -16.331 -15.242 12.390 1.00 41.03 88 PHE A O 1
ATOM 690 N N . ASP A 1 89 ? -14.357 -14.230 12.532 1.00 38.09 89 ASP A N 1
ATOM 691 C CA . ASP A 1 89 ? -14.950 -12.887 12.599 1.00 38.09 89 ASP A CA 1
ATOM 692 C C . ASP A 1 89 ? -14.040 -11.919 11.853 1.00 38.09 89 ASP A C 1
ATOM 694 O O . ASP A 1 89 ? -12.939 -11.595 12.298 1.00 38.09 89 ASP A O 1
ATOM 698 N N . VAL A 1 90 ? -14.481 -11.480 10.673 1.00 37.06 90 VAL A N 1
ATOM 699 C CA . VAL A 1 90 ? -13.802 -10.427 9.916 1.00 37.06 90 VAL A CA 1
ATOM 700 C C . VAL A 1 90 ? -13.956 -9.135 10.719 1.00 37.06 90 VAL A C 1
ATOM 702 O O . VAL A 1 90 ? -14.865 -8.343 10.476 1.00 37.06 90 VAL A O 1
ATOM 705 N N . LEU A 1 91 ? -13.067 -8.901 11.690 1.00 31.75 91 LEU A N 1
ATOM 706 C CA . LEU A 1 91 ? -12.816 -7.555 12.189 1.00 31.75 91 LEU A CA 1
ATOM 707 C C . LEU A 1 91 ? -12.008 -6.843 11.105 1.00 31.75 91 LEU A C 1
ATOM 709 O O . LEU A 1 91 ? -10.779 -6.780 11.106 1.00 31.75 91 LEU A O 1
ATOM 713 N N . THR A 1 92 ? -12.759 -6.402 10.108 1.00 34.91 92 THR A N 1
ATOM 714 C CA . THR A 1 92 ? -12.336 -5.633 8.954 1.00 34.91 92 THR A CA 1
ATOM 715 C C . THR A 1 92 ? -11.408 -4.514 9.415 1.00 34.91 92 THR A C 1
ATOM 717 O O . THR A 1 92 ? -11.785 -3.688 10.251 1.00 34.91 92 THR A O 1
ATOM 720 N N . LEU A 1 93 ? -10.235 -4.399 8.792 1.00 36.41 93 LEU A N 1
ATOM 721 C CA . LEU A 1 93 ? -9.618 -3.090 8.600 1.00 36.41 93 LEU A CA 1
ATOM 722 C C . LEU A 1 93 ? -10.532 -2.330 7.630 1.00 36.41 93 LEU A C 1
ATOM 724 O O . LEU A 1 93 ? -10.262 -2.203 6.442 1.00 36.41 93 LEU A O 1
ATOM 728 N N . ALA A 1 94 ? -11.693 -1.900 8.123 1.00 31.83 94 ALA A N 1
ATOM 729 C CA . ALA A 1 94 ? -12.503 -0.929 7.431 1.00 31.83 94 ALA A CA 1
ATOM 730 C C . ALA A 1 94 ? -11.736 0.373 7.598 1.00 31.83 94 ALA A C 1
ATOM 732 O O . ALA A 1 94 ? -11.729 0.971 8.675 1.00 31.83 94 ALA A O 1
ATOM 733 N N . LEU A 1 95 ? -11.045 0.809 6.553 1.00 38.72 95 LEU A N 1
ATOM 734 C CA . LEU A 1 95 ? -10.760 2.228 6.414 1.00 38.72 95 LEU A CA 1
ATOM 735 C C . LEU A 1 95 ? -12.116 2.904 6.207 1.00 38.72 95 LEU A C 1
ATOM 737 O O . LEU A 1 95 ? -12.583 3.084 5.080 1.00 38.72 95 LEU A O 1
ATOM 741 N N . SER A 1 96 ? -12.800 3.158 7.323 1.00 31.33 96 SER A N 1
ATOM 742 C 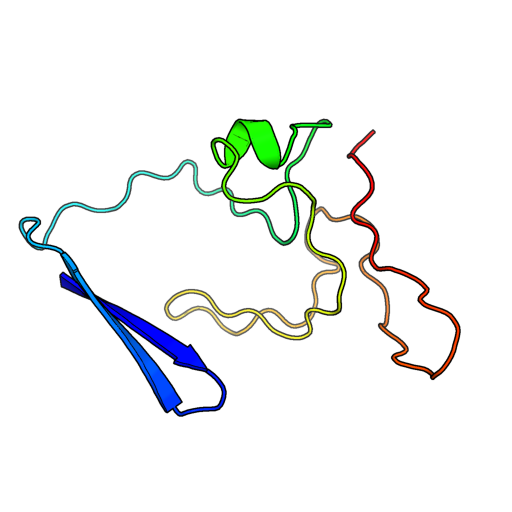CA . SER A 1 96 ? -14.002 3.971 7.361 1.00 31.33 96 SER A CA 1
ATOM 743 C C . SER A 1 96 ? -13.675 5.356 6.798 1.00 31.33 96 SER A C 1
ATOM 745 O O . SER A 1 96 ? -12.520 5.785 6.837 1.00 31.33 96 SER A O 1
ATOM 747 N N . PRO A 1 97 ? -14.666 6.066 6.237 1.00 30.78 97 PRO A N 1
ATOM 748 C CA . PRO A 1 97 ? -14.438 7.397 5.701 1.00 30.78 97 PRO A CA 1
ATOM 749 C C . PRO A 1 97 ? -13.924 8.308 6.820 1.00 30.78 97 PRO A C 1
ATOM 751 O O . PRO A 1 97 ? -14.599 8.431 7.844 1.00 30.78 97 PRO A O 1
ATOM 754 N N . MET A 1 98 ? -12.772 8.952 6.597 1.00 37.47 98 MET A N 1
ATOM 755 C CA . MET A 1 98 ? -12.239 10.002 7.474 1.00 37.47 98 MET A CA 1
ATOM 756 C C . MET A 1 98 ? -13.355 10.995 7.820 1.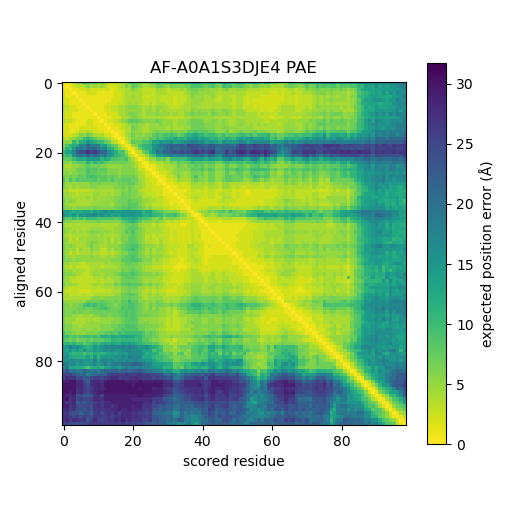00 37.47 98 MET A C 1
ATOM 758 O O . MET A 1 98 ? -14.033 11.499 6.916 1.00 37.47 98 MET A O 1
ATOM 762 N N . LYS A 1 99 ? -13.602 11.201 9.117 1.00 33.06 99 LYS A N 1
ATOM 763 C CA . LYS A 1 99 ? -14.667 12.085 9.600 1.00 33.06 99 LYS A CA 1
ATOM 764 C C . LYS A 1 99 ? -14.284 13.549 9.472 1.00 33.06 99 LYS A C 1
ATOM 766 O O . LYS A 1 99 ? -13.135 13.881 9.830 1.00 33.06 99 LYS A O 1
#